Protein AF-A0A183NNM3-F1 (afdb_monomer_lite)

Organism: NCBI:txid31246

Sequence (54 aa):
MRRYNLEVLGISEANWTQVGQERLASGELLLYSGHEGENATHTQGVELMLSKQA

Foldseek 3Di:
DVVVPDQKDKDFLDQDQAFDWDQDPLGWIKTKHHHHDPPPDSGGIMIMTGDPVD

Secondary structure (DSSP, 8-state):
-GGGT-SEEEEES----S-EEEE-TT-PEEEEE----TT--TT--EEEEE-TT-

pLDDT: mean 80.51, std 11.8, range [56.03, 93.31]

Radius of gyration: 12.26 Å; chains: 1; bounding box: 28×15×32 Å

Structure (mmCIF, N/CA/C/O backbone):
data_AF-A0A183NNM3-F1
#
_entry.id   AF-A0A183NNM3-F1
#
loop_
_atom_site.group_PDB
_atom_site.id
_atom_site.type_symbol
_atom_site.label_atom_id
_atom_site.label_alt_id
_atom_site.label_comp_id
_atom_site.label_asym_id
_atom_site.label_entity_id
_atom_site.label_seq_id
_atom_site.pdbx_PDB_ins_code
_atom_site.Cartn_x
_atom_site.Cartn_y
_atom_site.Cartn_z
_atom_site.occupancy
_atom_site.B_iso_or_equiv
_atom_site.auth_seq_id
_atom_site.auth_comp_id
_atom_site.auth_asym_id
_atom_site.auth_atom_id
_atom_site.pdbx_PDB_model_num
ATOM 1 N N . MET A 1 1 ? -9.072 4.500 4.783 1.00 84.44 1 MET A N 1
ATOM 2 C CA . MET A 1 1 ? -9.727 3.341 5.428 1.00 84.44 1 MET A CA 1
ATOM 3 C C . MET A 1 1 ? -10.782 3.759 6.442 1.00 84.44 1 MET A C 1
ATOM 5 O O . MET A 1 1 ? -11.955 3.699 6.113 1.00 84.44 1 MET A O 1
ATOM 9 N N . ARG A 1 2 ? -10.405 4.288 7.616 1.00 86.00 2 ARG A N 1
ATOM 10 C CA . ARG A 1 2 ? -11.335 4.495 8.751 1.00 86.00 2 ARG A CA 1
ATOM 11 C C . ARG A 1 2 ? -12.508 5.452 8.509 1.00 86.00 2 ARG A C 1
ATOM 13 O O . ARG A 1 2 ? -13.613 5.152 8.928 1.00 86.00 2 ARG A O 1
ATOM 20 N N . ARG A 1 3 ? -12.297 6.582 7.817 1.00 90.75 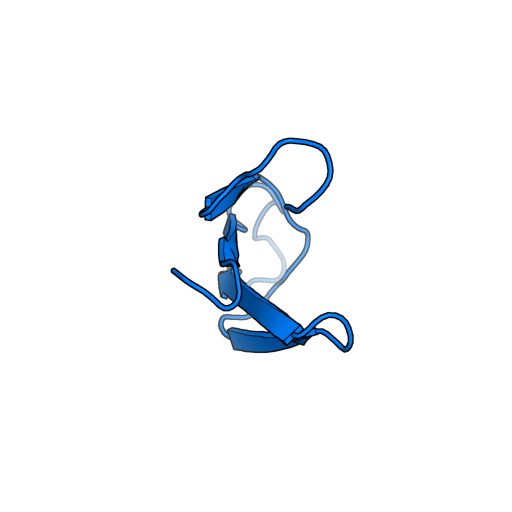3 ARG A N 1
ATOM 21 C CA . ARG A 1 3 ? -13.369 7.570 7.556 1.00 90.75 3 ARG A CA 1
ATOM 22 C C . ARG A 1 3 ? -14.534 6.990 6.744 1.00 90.75 3 ARG A C 1
ATOM 24 O O . ARG A 1 3 ? -15.669 7.387 6.954 1.00 90.75 3 ARG A O 1
ATOM 31 N N . TYR A 1 4 ? -14.232 6.072 5.832 1.00 89.75 4 TYR A N 1
ATOM 32 C CA . TYR A 1 4 ? -15.207 5.446 4.938 1.00 89.75 4 TYR A CA 1
ATOM 33 C C . TYR A 1 4 ? -15.447 3.971 5.282 1.00 89.75 4 TYR A C 1
ATOM 35 O O . TYR A 1 4 ? -16.082 3.268 4.510 1.00 89.75 4 TYR A O 1
ATOM 43 N N . ASN A 1 5 ? -14.910 3.504 6.416 1.00 89.94 5 ASN A N 1
ATOM 44 C CA . ASN A 1 5 ? -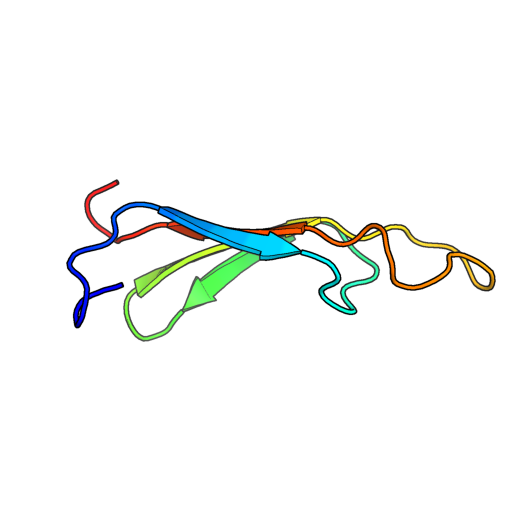14.951 2.110 6.850 1.00 89.94 5 ASN A CA 1
ATOM 45 C C . ASN A 1 5 ? -14.567 1.096 5.747 1.00 89.94 5 ASN A C 1
ATOM 47 O O . ASN A 1 5 ? -15.213 0.067 5.587 1.00 89.94 5 ASN A O 1
ATOM 51 N N . LEU A 1 6 ? -13.535 1.420 4.958 1.00 90.75 6 LEU A N 1
ATOM 52 C CA . LEU A 1 6 ? -13.051 0.574 3.860 1.00 90.75 6 LEU A CA 1
ATOM 53 C C . LEU A 1 6 ? -12.106 -0.514 4.380 1.00 90.75 6 LEU A C 1
ATOM 55 O O . LEU A 1 6 ? -11.191 -0.206 5.151 1.00 90.75 6 LEU A O 1
ATOM 59 N N . GLU A 1 7 ? -12.286 -1.740 3.887 1.00 91.81 7 GLU A N 1
ATOM 60 C CA . GLU A 1 7 ? -11.399 -2.887 4.139 1.00 91.81 7 GLU A CA 1
ATOM 61 C C . GLU A 1 7 ? -10.255 -2.976 3.122 1.00 91.81 7 GLU A C 1
ATOM 63 O O . GLU A 1 7 ? -9.122 -3.277 3.499 1.00 91.81 7 GLU A O 1
ATOM 68 N N . VAL A 1 8 ? -10.533 -2.617 1.863 1.00 92.25 8 VAL A N 1
ATOM 69 C CA . VAL A 1 8 ? -9.571 -2.563 0.755 1.00 92.25 8 VAL A CA 1
ATOM 70 C C . VAL A 1 8 ? -9.737 -1.242 0.006 1.00 92.25 8 VAL A C 1
ATOM 72 O O . VAL A 1 8 ? -10.858 -0.797 -0.243 1.00 92.25 8 VAL A O 1
ATOM 75 N N . LEU A 1 9 ? -8.624 -0.614 -0.362 1.00 91.44 9 LEU A N 1
ATOM 76 C CA . LEU A 1 9 ? -8.590 0.540 -1.257 1.00 91.44 9 LEU A CA 1
ATOM 77 C C . LEU A 1 9 ? -7.590 0.272 -2.380 1.00 91.44 9 LEU A C 1
ATOM 79 O O . LEU A 1 9 ? -6.420 0.039 -2.099 1.00 91.44 9 LEU A O 1
ATOM 83 N N . GLY A 1 10 ? -8.053 0.332 -3.628 1.00 89.50 10 GLY A N 1
ATOM 84 C CA . GLY A 1 10 ? -7.194 0.293 -4.807 1.00 89.50 10 GLY A CA 1
ATOM 85 C C . GLY A 1 10 ? -6.901 1.692 -5.334 1.00 89.50 10 GLY A C 1
ATOM 86 O O . GLY A 1 10 ? -7.813 2.506 -5.479 1.00 89.50 10 GLY A O 1
ATOM 87 N N . ILE A 1 11 ? -5.634 1.953 -5.627 1.00 85.12 11 ILE A N 1
ATOM 88 C CA . ILE A 1 11 ? -5.124 3.161 -6.267 1.00 85.12 11 ILE A CA 1
ATOM 89 C C . ILE A 1 11 ? -4.408 2.698 -7.538 1.00 85.12 11 ILE A C 1
ATOM 91 O O . ILE A 1 11 ? -3.531 1.837 -7.499 1.00 85.12 11 ILE A O 1
ATOM 95 N N . SER A 1 12 ? -4.838 3.214 -8.684 1.00 78.50 12 SER A N 1
ATOM 96 C CA . SER A 1 12 ? -4.209 2.938 -9.981 1.00 78.50 12 SER A CA 1
ATOM 97 C C . SER A 1 12 ? -3.238 4.058 -10.340 1.00 78.50 12 SER A C 1
ATOM 99 O O . SER A 1 12 ? -3.400 5.178 -9.861 1.00 78.50 12 SER A O 1
ATOM 101 N N . GLU A 1 13 ? -2.256 3.750 -11.188 1.00 70.06 13 GLU A N 1
ATOM 102 C CA . GLU A 1 13 ? -1.251 4.701 -11.691 1.00 70.06 13 GLU A CA 1
ATOM 103 C C . GLU A 1 13 ? -0.350 5.282 -10.591 1.00 70.06 13 GLU A C 1
ATOM 105 O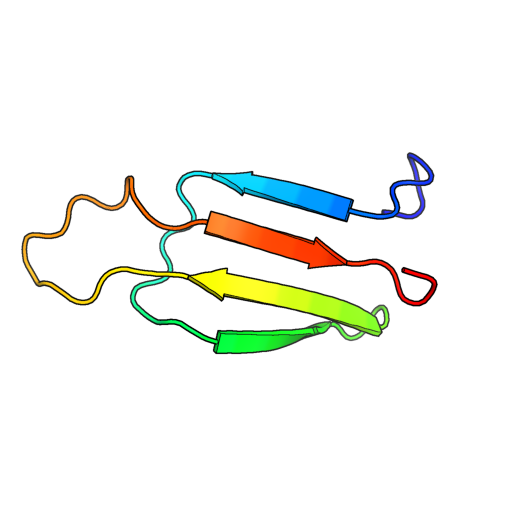 O . GLU A 1 13 ? 0.072 6.437 -10.635 1.00 70.06 13 GLU A O 1
ATOM 110 N N . ALA A 1 14 ? -0.032 4.476 -9.576 1.00 68.88 14 ALA A N 1
ATOM 111 C CA . ALA A 1 14 ? 0.978 4.863 -8.602 1.00 68.88 14 ALA A CA 1
ATOM 112 C C . ALA A 1 14 ? 2.371 4.803 -9.261 1.00 68.88 14 ALA A C 1
ATOM 114 O O . ALA A 1 14 ? 2.720 3.800 -9.883 1.00 68.88 14 ALA A O 1
ATOM 115 N N . ASN A 1 15 ? 3.186 5.855 -9.104 1.00 69.12 15 ASN A N 1
ATOM 116 C CA . ASN A 1 15 ? 4.528 5.989 -9.705 1.00 69.12 15 ASN A CA 1
ATOM 117 C C . ASN A 1 15 ? 5.590 5.024 -9.124 1.00 69.12 15 ASN A C 1
ATOM 119 O O . ASN A 1 15 ? 6.786 5.314 -9.164 1.00 69.12 15 ASN A O 1
ATOM 123 N N . TRP A 1 16 ? 5.184 3.884 -8.568 1.00 74.75 16 TRP A N 1
ATOM 124 C CA . TRP A 1 16 ? 6.105 2.868 -8.081 1.00 74.75 16 TRP A CA 1
ATOM 125 C C . TRP A 1 16 ? 6.711 2.107 -9.257 1.00 74.75 16 TRP A C 1
ATOM 127 O O . TRP A 1 16 ? 6.012 1.678 -10.173 1.00 74.75 16 TRP A O 1
ATOM 137 N N . THR A 1 17 ? 8.027 1.931 -9.227 1.00 74.94 17 THR A N 1
ATOM 138 C CA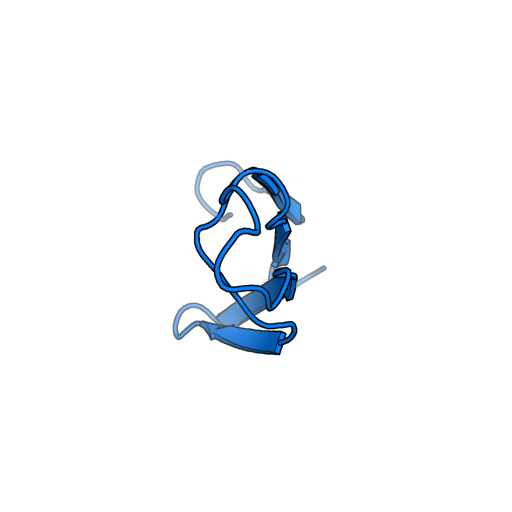 . THR A 1 17 ? 8.771 1.168 -10.237 1.00 74.94 17 THR A CA 1
ATOM 139 C C . THR A 1 17 ? 8.969 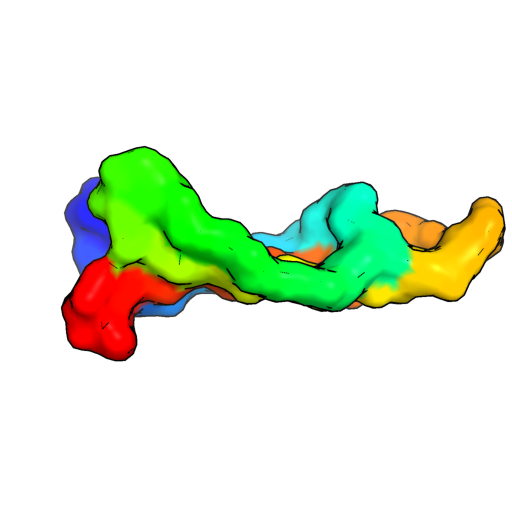-0.287 -9.832 1.00 74.94 17 THR A C 1
ATOM 141 O O . THR A 1 17 ? 9.330 -1.097 -10.671 1.00 74.94 17 THR A O 1
ATOM 144 N N . GLN A 1 18 ? 8.702 -0.641 -8.573 1.00 77.56 18 GLN A N 1
ATOM 145 C CA . GLN A 1 18 ? 9.001 -1.955 -8.005 1.00 77.56 18 GLN A CA 1
ATOM 146 C C . GLN A 1 18 ? 7.757 -2.637 -7.444 1.00 77.56 18 GLN A C 1
ATOM 148 O O . GLN A 1 18 ? 6.712 -2.017 -7.264 1.00 77.56 18 GLN A O 1
ATOM 153 N N . VAL A 1 19 ? 7.884 -3.930 -7.155 1.00 84.31 19 VAL A N 1
ATOM 154 C CA . VAL A 1 19 ? 6.884 -4.693 -6.406 1.00 84.31 19 VAL A CA 1
ATOM 155 C C . VAL A 1 19 ? 7.325 -4.785 -4.954 1.00 84.31 19 VAL A C 1
ATOM 157 O O . VAL A 1 19 ? 8.467 -5.152 -4.674 1.00 84.31 19 VAL A O 1
ATOM 160 N N . GLY A 1 20 ? 6.419 -4.501 -4.027 1.00 87.56 20 GLY A N 1
ATOM 161 C CA . GLY A 1 20 ? 6.737 -4.568 -2.612 1.00 87.56 20 GLY A CA 1
ATOM 162 C C . GLY A 1 20 ? 5.528 -4.479 -1.698 1.00 87.56 20 GLY A C 1
ATOM 163 O O . GLY A 1 20 ? 4.374 -4.397 -2.123 1.00 87.56 20 GLY A O 1
ATOM 164 N N . GLN A 1 21 ? 5.831 -4.531 -0.405 1.00 91.62 21 GLN A N 1
ATOM 165 C CA . GLN A 1 21 ? 4.858 -4.369 0.661 1.00 91.62 21 GLN A CA 1
ATOM 166 C C . GLN A 1 21 ? 5.433 -3.494 1.773 1.00 91.62 21 GLN A C 1
ATOM 168 O O . GLN A 1 21 ? 6.614 -3.605 2.102 1.00 91.62 21 GLN A O 1
ATOM 173 N N . GLU A 1 22 ? 4.595 -2.660 2.377 1.00 90.75 22 GLU A N 1
ATOM 174 C CA . GLU A 1 22 ? 4.970 -1.809 3.504 1.00 90.75 22 GLU A CA 1
ATOM 175 C C . GLU A 1 22 ? 3.838 -1.751 4.528 1.00 90.75 22 GLU A C 1
ATOM 177 O O . GLU A 1 22 ? 2.662 -1.719 4.179 1.00 90.75 22 GLU A O 1
ATOM 182 N N . ARG A 1 23 ? 4.171 -1.723 5.820 1.00 93.31 23 ARG A N 1
ATOM 183 C CA . ARG A 1 23 ? 3.182 -1.490 6.873 1.00 93.31 23 ARG A CA 1
ATOM 184 C C . ARG A 1 23 ? 3.224 -0.026 7.284 1.00 93.31 23 ARG A C 1
ATOM 186 O O . ARG A 1 23 ? 4.215 0.427 7.850 1.00 93.31 23 ARG A O 1
ATOM 193 N N . LEU A 1 24 ? 2.122 0.685 7.065 1.00 90.88 24 LEU A N 1
ATOM 194 C CA . LEU A 1 24 ? 2.007 2.088 7.454 1.00 90.88 24 LEU A CA 1
ATOM 195 C C . LEU A 1 24 ? 2.005 2.226 8.982 1.00 90.88 24 LEU A C 1
ATOM 197 O O . LEU A 1 24 ? 1.606 1.311 9.701 1.00 90.88 24 LEU A O 1
ATOM 201 N N . ALA A 1 25 ? 2.361 3.399 9.508 1.00 92.81 25 ALA A N 1
ATOM 202 C CA . ALA A 1 25 ? 2.304 3.660 10.954 1.00 92.81 25 ALA A CA 1
ATOM 203 C C . ALA A 1 25 ? 0.876 3.535 11.530 1.00 92.81 25 ALA A C 1
ATOM 205 O O . ALA A 1 25 ? 0.673 3.136 12.678 1.00 92.81 25 ALA A O 1
ATOM 206 N N . SER A 1 26 ? -0.142 3.820 10.716 1.00 88.81 26 SER A N 1
ATOM 207 C CA . SER A 1 26 ? -1.554 3.599 11.049 1.00 88.81 26 SER A CA 1
ATOM 208 C C . SER A 1 26 ? -1.930 2.102 11.096 1.00 88.81 26 SER A C 1
ATOM 210 O O . SER A 1 26 ? -2.906 1.730 11.768 1.00 88.81 26 SER A O 1
ATOM 212 N N . GLY A 1 27 ? -1.063 1.266 10.510 1.00 90.31 27 GLY A N 1
ATOM 213 C CA . GLY A 1 27 ? -0.931 -0.192 10.532 1.00 90.31 27 GLY A CA 1
ATOM 214 C C . GLY A 1 27 ? -1.742 -0.956 9.491 1.00 90.31 27 GLY A C 1
ATOM 215 O O . GLY A 1 27 ? -1.781 -2.183 9.561 1.00 90.31 27 GLY A O 1
ATOM 216 N N . GLU A 1 28 ? -2.346 -0.243 8.549 1.00 92.62 28 GLU A N 1
ATOM 217 C CA . GLU A 1 28 ? -2.721 -0.738 7.228 1.00 92.62 28 GLU A CA 1
ATOM 218 C C . GLU A 1 28 ? -1.504 -1.347 6.501 1.00 92.62 28 GLU A C 1
ATOM 220 O O . GLU A 1 28 ? -0.368 -0.892 6.681 1.00 92.62 28 GLU A O 1
ATOM 225 N N . LEU A 1 29 ? -1.747 -2.385 5.698 1.00 93.25 29 LEU A N 1
ATOM 226 C CA . LEU A 1 29 ? -0.741 -3.008 4.837 1.00 93.25 29 LEU A CA 1
ATOM 227 C C . LEU A 1 29 ? -0.867 -2.425 3.432 1.00 93.25 29 LEU A C 1
ATOM 229 O O . LEU A 1 29 ? -1.932 -2.494 2.824 1.00 93.25 29 LEU A O 1
ATOM 233 N N . LEU A 1 30 ? 0.219 -1.857 2.935 1.00 91.38 30 LEU A N 1
ATOM 234 C CA . LEU A 1 30 ? 0.360 -1.387 1.573 1.00 91.38 30 LEU A CA 1
ATOM 235 C C . LEU A 1 30 ? 0.989 -2.490 0.733 1.00 91.38 30 LEU A C 1
ATOM 237 O O . LEU A 1 30 ? 2.036 -3.019 1.097 1.00 91.38 30 LEU A O 1
ATOM 241 N N . LEU A 1 31 ? 0.363 -2.816 -0.386 1.00 89.81 31 LEU A N 1
ATOM 242 C CA . LEU A 1 31 ? 0.923 -3.652 -1.436 1.00 89.81 31 LEU A CA 1
ATOM 243 C C . LEU A 1 31 ? 1.028 -2.778 -2.673 1.00 89.81 31 LEU A C 1
ATOM 245 O O . LEU A 1 31 ? 0.039 -2.173 -3.075 1.00 89.81 31 LEU A O 1
ATOM 249 N N . TYR A 1 32 ? 2.199 -2.710 -3.279 1.00 87.06 32 TYR A N 1
ATOM 250 C CA . TYR A 1 32 ? 2.378 -1.970 -4.516 1.00 87.06 32 TYR A CA 1
ATOM 251 C C . TYR A 1 32 ? 3.052 -2.860 -5.542 1.00 87.06 32 TYR A C 1
ATOM 253 O O . TYR A 1 32 ? 3.888 -3.712 -5.236 1.00 87.06 32 TYR A O 1
ATOM 261 N N . SER A 1 33 ? 2.638 -2.668 -6.779 1.00 82.00 33 SER A N 1
ATOM 262 C CA . SER A 1 33 ? 3.262 -3.255 -7.945 1.00 82.00 33 SER A CA 1
ATOM 263 C C . SER A 1 33 ? 3.636 -2.130 -8.885 1.00 82.00 33 SER A C 1
ATOM 265 O O . SER A 1 33 ? 2.899 -1.157 -9.012 1.00 82.00 33 SER A O 1
ATOM 267 N N . GLY A 1 34 ? 4.795 -2.267 -9.502 1.00 77.50 34 GLY A N 1
ATOM 268 C CA . GLY A 1 34 ? 5.384 -1.305 -10.408 1.00 77.50 34 GLY A CA 1
ATOM 269 C C . GLY A 1 34 ? 6.147 -2.052 -11.485 1.00 77.50 34 GLY A C 1
ATOM 270 O O . GLY A 1 34 ? 6.601 -3.177 -11.254 1.00 77.50 34 GLY A O 1
ATOM 271 N N . HIS A 1 35 ? 6.248 -1.460 -12.670 1.00 72.44 35 HIS A N 1
ATOM 272 C CA . HIS A 1 35 ? 7.026 -2.037 -13.758 1.00 72.44 35 HIS A CA 1
ATOM 273 C C . HIS A 1 35 ? 8.395 -1.352 -13.830 1.00 72.44 35 HIS A C 1
ATOM 275 O O . HIS A 1 35 ? 8.470 -0.137 -14.011 1.00 72.44 35 HIS A O 1
ATOM 281 N N . GLU A 1 36 ? 9.475 -2.127 -13.698 1.00 65.25 36 GLU A N 1
ATOM 282 C CA . GLU A 1 36 ? 10.831 -1.625 -13.917 1.00 65.25 36 GLU A CA 1
ATOM 283 C C . GLU A 1 36 ? 11.102 -1.522 -15.425 1.00 65.25 36 GLU A C 1
ATOM 285 O O . GLU A 1 36 ? 11.184 -2.527 -16.131 1.00 65.25 36 GLU A O 1
ATOM 290 N N . GLY A 1 37 ? 11.260 -0.295 -15.925 1.00 63.69 37 GLY A N 1
ATOM 291 C CA . GLY A 1 37 ? 11.744 -0.026 -17.277 1.00 63.69 37 GLY A CA 1
ATOM 292 C C . GLY A 1 37 ? 11.881 1.473 -17.542 1.00 63.69 37 GLY A C 1
ATOM 293 O O . GLY A 1 37 ? 10.952 2.227 -17.283 1.00 63.69 37 GLY A O 1
ATOM 294 N N . GLU A 1 38 ? 13.012 1.916 -18.103 1.00 56.69 38 GLU A N 1
ATOM 295 C CA . GLU A 1 38 ? 13.283 3.338 -18.417 1.00 56.69 38 GLU A CA 1
ATOM 296 C C . GLU A 1 38 ? 12.262 3.967 -19.396 1.00 56.69 38 GLU A C 1
ATOM 298 O O . GLU A 1 38 ? 12.155 5.186 -19.471 1.00 56.69 38 GLU A O 1
ATOM 303 N N . ASN A 1 39 ? 11.474 3.138 -20.100 1.00 57.50 39 ASN A N 1
ATOM 304 C CA . ASN A 1 39 ? 10.372 3.525 -20.995 1.00 57.50 39 ASN A CA 1
ATOM 305 C C . ASN A 1 39 ? 9.001 2.980 -20.546 1.00 57.50 39 ASN A C 1
ATOM 307 O O . ASN A 1 39 ? 8.036 3.002 -21.316 1.00 57.50 39 ASN A O 1
ATOM 311 N N . ALA A 1 40 ? 8.904 2.437 -19.331 1.00 58.88 40 ALA A N 1
ATOM 312 C CA . ALA A 1 40 ? 7.635 2.010 -18.769 1.00 58.88 40 ALA A CA 1
ATOM 313 C C . ALA A 1 40 ? 6.835 3.264 -18.412 1.00 58.88 40 ALA A C 1
ATOM 315 O O . ALA A 1 40 ? 7.055 3.891 -17.379 1.00 58.88 40 ALA A O 1
ATOM 316 N N . THR A 1 41 ? 5.928 3.668 -19.300 1.00 56.03 41 THR A N 1
ATOM 317 C CA . THR A 1 41 ? 4.933 4.703 -18.999 1.00 56.03 41 THR A CA 1
ATOM 318 C C . THR A 1 41 ? 4.313 4.378 -17.634 1.00 56.03 41 THR A C 1
ATOM 320 O O . THR A 1 41 ? 3.902 3.237 -17.422 1.00 56.03 41 THR A O 1
ATOM 323 N N . HIS A 1 42 ? 4.286 5.344 -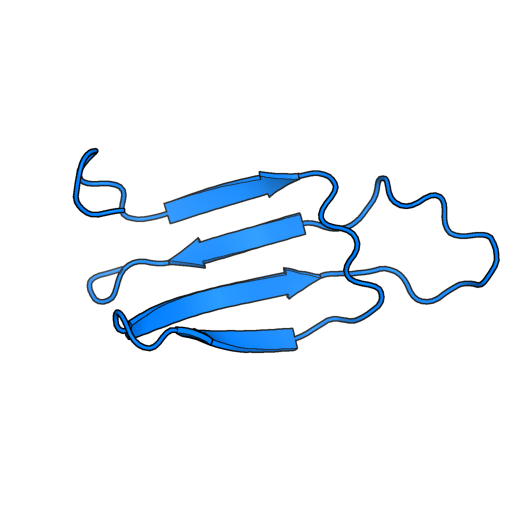16.706 1.00 57.62 42 HIS A N 1
ATOM 324 C CA . HIS A 1 42 ? 3.879 5.196 -15.294 1.00 57.62 42 HIS A CA 1
ATOM 325 C C . HIS A 1 42 ? 2.382 4.855 -15.087 1.00 57.62 42 HIS A C 1
ATOM 327 O O . HIS A 1 42 ? 1.749 5.263 -14.123 1.00 57.62 42 HIS A O 1
ATOM 333 N N . THR A 1 43 ? 1.788 4.104 -16.005 1.00 59.09 43 THR A N 1
ATOM 334 C CA . THR A 1 43 ? 0.366 3.774 -16.092 1.00 59.09 43 THR A CA 1
ATOM 335 C C . THR A 1 43 ? 0.045 2.374 -15.563 1.00 59.09 43 THR A C 1
ATOM 337 O O . THR A 1 43 ? -1.107 1.959 -15.589 1.00 59.09 43 THR A O 1
ATOM 340 N N . GLN A 1 44 ? 1.049 1.600 -15.130 1.00 64.19 44 GLN A N 1
ATOM 341 C CA . GLN A 1 44 ? 0.878 0.183 -14.763 1.00 64.19 44 GLN A CA 1
ATOM 342 C C . GLN A 1 44 ? 1.015 -0.106 -13.266 1.00 64.19 44 GLN A C 1
ATOM 344 O O . GLN A 1 44 ? 0.806 -1.245 -12.851 1.00 64.19 44 GLN A O 1
ATOM 349 N N . GLY A 1 45 ? 1.352 0.898 -12.455 1.00 68.56 45 GLY A N 1
ATOM 350 C CA . GLY A 1 45 ? 1.476 0.697 -11.022 1.00 68.56 45 GLY A CA 1
ATOM 351 C C . GLY A 1 45 ? 0.111 0.563 -10.351 1.00 68.56 45 GLY A C 1
ATOM 352 O O . GLY A 1 45 ? -0.742 1.438 -10.506 1.00 68.56 45 GLY A O 1
ATOM 353 N N . VAL A 1 46 ? -0.102 -0.520 -9.602 1.00 72.19 46 VAL A N 1
ATOM 354 C CA . VAL A 1 46 ? -1.291 -0.702 -8.755 1.00 72.19 46 VAL A CA 1
ATOM 355 C C . VAL A 1 46 ? -0.854 -0.729 -7.305 1.00 72.19 46 VAL A C 1
ATOM 357 O O . VAL A 1 46 ? 0.019 -1.514 -6.930 1.00 72.19 46 VAL A O 1
ATOM 360 N N . GLU A 1 47 ? -1.502 0.098 -6.499 1.00 82.56 47 GLU A N 1
ATOM 361 C CA . GLU A 1 47 ? -1.355 0.149 -5.056 1.00 82.56 47 GLU A CA 1
ATOM 362 C C . GLU A 1 47 ? -2.658 -0.320 -4.399 1.00 82.56 47 GLU A C 1
ATOM 364 O O . GLU A 1 47 ? -3.758 0.116 -4.739 1.00 82.56 47 GLU A O 1
ATOM 369 N N . LEU A 1 48 ? -2.537 -1.249 -3.462 1.00 88.81 48 LEU A N 1
ATOM 370 C CA . LEU A 1 48 ? -3.621 -1.759 -2.643 1.00 88.81 48 LEU A CA 1
ATOM 371 C C . LEU A 1 48 ? -3.291 -1.445 -1.192 1.00 88.81 48 LEU A C 1
ATOM 373 O O . LEU A 1 48 ? -2.265 -1.875 -0.672 1.00 88.81 48 LEU A O 1
ATOM 377 N N . MET A 1 49 ? -4.185 -0.734 -0.520 1.00 91.81 49 MET A N 1
ATOM 378 C CA . MET A 1 49 ? -4.105 -0.530 0.918 1.00 91.81 49 MET A CA 1
ATOM 379 C C . MET A 1 49 ? -5.157 -1.400 1.605 1.00 91.81 49 MET A C 1
ATOM 381 O O . MET A 1 49 ? -6.352 -1.295 1.323 1.00 91.81 49 MET A O 1
ATOM 385 N N . LEU A 1 50 ? -4.704 -2.254 2.516 1.00 91.50 50 LEU A N 1
ATOM 386 C CA . LEU A 1 50 ? -5.510 -3.203 3.276 1.00 91.50 50 LEU A CA 1
ATOM 387 C C . LEU A 1 50 ? -5.643 -2.736 4.722 1.00 91.50 50 LEU A C 1
ATOM 389 O O . LEU A 1 50 ? -4.673 -2.290 5.343 1.00 91.50 50 LEU A O 1
ATOM 393 N N . SER A 1 51 ? -6.848 -2.830 5.276 1.00 89.69 51 SER A N 1
ATOM 394 C CA . SER A 1 51 ? -7.075 -2.504 6.683 1.00 89.69 51 SER A CA 1
ATOM 395 C C . SER A 1 51 ? -6.387 -3.515 7.610 1.00 89.69 51 SER A C 1
ATOM 397 O O . SER A 1 51 ? -6.102 -4.641 7.222 1.00 89.69 51 SER A O 1
ATOM 399 N N . LYS A 1 52 ? -6.170 -3.148 8.879 1.00 82.44 52 LYS A N 1
ATOM 400 C CA . LYS A 1 52 ? -5.671 -4.085 9.909 1.00 82.44 52 LYS A CA 1
ATOM 401 C C . LYS A 1 52 ? -6.554 -5.318 10.116 1.00 82.44 52 LYS A C 1
ATOM 403 O O . LYS A 1 52 ? -6.092 -6.280 10.717 1.00 82.44 52 LYS A O 1
ATOM 408 N N . GLN A 1 53 ? -7.827 -5.203 9.759 1.00 77.88 53 GLN A N 1
ATOM 409 C CA . GLN A 1 53 ? -8.864 -6.196 10.018 1.00 77.88 53 GLN A CA 1
ATOM 410 C C . GLN A 1 53 ? -9.187 -7.039 8.780 1.00 77.88 53 GLN A C 1
ATOM 412 O O . GLN A 1 53 ? -9.958 -7.982 8.914 1.00 77.88 53 GLN A O 1
ATOM 417 N N . ALA A 1 54 ? -8.642 -6.664 7.616 1.00 71.25 54 ALA A N 1
ATOM 418 C CA . ALA A 1 54 ? -8.805 -7.392 6.363 1.00 71.25 54 ALA A CA 1
ATOM 419 C C . ALA A 1 54 ? -8.002 -8.701 6.368 1.00 71.25 54 ALA A C 1
ATOM 421 O O . ALA A 1 54 ? -6.950 -8.745 7.051 1.00 71.25 54 ALA A O 1
#